Protein AF-A0A3D5P2V9-F1 (afdb_monomer)

Secondary structure (DSSP, 8-state):
--HHHHHHHHHHHHHHHHHHGGG---HHHHHHHHHHHHHHHTEEEESTTTTSTTS-SSGGGG-SEEEEEEE-TT-TTSPP-S-SEEEEEEESSEEEEEEESSSS----EEE-S-TTTHHHHHHHHHHHHHHHHTTT-SS-EEEEEEESS--SSHHHHHHHT-

Sequence (162 aa):
ASLEERLAALVVMRNTFHGLLRSVTLLDDDRALRRLEETISRTVRTNYYRAGGRTPTIRSGGVPYTSYKVLVGDIQHSRPTDLLFEVWVHSARMEGVHLRGSFVARGGIRWSDRPDDFRTEILGLANTQMIKNAVIVPGGSKGGFVARSTPGDTEERWEEGR

Radius of gyration: 18.82 Å; Cα contacts (8 Å, |Δi|>4): 239; chains: 1; bounding box: 43×43×55 Å

Structure (mmCIF, N/CA/C/O backbone):
data_AF-A0A3D5P2V9-F1
#
_entry.id   AF-A0A3D5P2V9-F1
#
loop_
_atom_site.group_PDB
_atom_site.id
_atom_site.type_symbol
_atom_site.label_atom_id
_atom_site.label_alt_id
_atom_site.label_comp_id
_atom_site.label_asym_id
_atom_site.label_entity_id
_atom_site.label_seq_id
_atom_site.pdbx_PDB_ins_code
_atom_site.Cartn_x
_atom_site.Cartn_y
_atom_site.Cartn_z
_atom_site.occupancy
_atom_site.B_iso_or_equiv
_atom_site.auth_seq_id
_atom_site.auth_comp_id
_atom_site.auth_asym_id
_atom_site.auth_atom_id
_atom_site.pdbx_PDB_model_num
ATOM 1 N N . ALA A 1 1 ? 25.079 -11.957 -7.352 1.00 76.00 1 ALA A N 1
ATOM 2 C CA . ALA A 1 1 ? 24.033 -10.924 -7.402 1.00 76.00 1 ALA A CA 1
ATOM 3 C C . ALA A 1 1 ? 24.431 -9.700 -6.569 1.00 76.00 1 ALA A C 1
ATOM 5 O O . ALA A 1 1 ? 23.904 -9.470 -5.472 1.00 76.00 1 ALA A O 1
ATOM 6 N N . SER A 1 2 ? 25.364 -8.904 -7.091 1.00 90.69 2 SER A N 1
ATOM 7 C CA . SER A 1 2 ? 25.579 -7.505 -6.699 1.00 90.69 2 SER A CA 1
ATOM 8 C C . SER A 1 2 ? 24.286 -6.686 -6.893 1.00 90.69 2 SER A C 1
ATOM 10 O O . SER A 1 2 ? 23.272 -7.210 -7.369 1.00 90.69 2 SER A O 1
ATOM 12 N N . LEU A 1 3 ? 24.258 -5.426 -6.446 1.00 87.56 3 LEU A N 1
ATOM 13 C CA . LEU A 1 3 ? 23.118 -4.540 -6.725 1.00 87.56 3 LEU A CA 1
ATOM 14 C C . LEU A 1 3 ? 22.967 -4.318 -8.236 1.00 87.56 3 LEU A C 1
ATOM 16 O O . LEU A 1 3 ? 21.865 -4.419 -8.761 1.00 87.56 3 LEU A O 1
ATOM 20 N N . GLU A 1 4 ? 24.080 -4.092 -8.923 1.00 93.81 4 GLU A N 1
ATOM 21 C CA . GLU A 1 4 ? 24.132 -3.865 -10.365 1.00 93.81 4 GLU A CA 1
ATOM 22 C C . GLU A 1 4 ? 23.611 -5.067 -11.162 1.00 93.81 4 GLU A C 1
ATOM 24 O O . GLU A 1 4 ? 22.725 -4.913 -11.997 1.00 93.81 4 GLU A O 1
ATOM 29 N N . GLU A 1 5 ? 24.041 -6.285 -10.813 1.00 94.44 5 GLU A N 1
ATOM 30 C CA . GLU A 1 5 ? 23.539 -7.523 -11.430 1.00 94.44 5 GLU A CA 1
ATOM 31 C C . GLU A 1 5 ? 22.022 -7.682 -11.244 1.00 94.44 5 GLU A C 1
ATOM 33 O O . GLU A 1 5 ? 21.318 -8.131 -12.148 1.00 94.44 5 GLU A O 1
ATOM 38 N N . ARG A 1 6 ? 21.491 -7.291 -10.077 1.00 89.94 6 ARG A N 1
ATOM 39 C CA . ARG A 1 6 ? 20.044 -7.325 -9.811 1.00 89.94 6 ARG A CA 1
ATOM 40 C C . ARG A 1 6 ? 19.293 -6.289 -10.637 1.00 89.94 6 ARG A C 1
ATOM 42 O O . ARG A 1 6 ? 18.238 -6.608 -11.173 1.00 89.94 6 ARG A O 1
ATOM 49 N N . LEU A 1 7 ? 19.823 -5.073 -10.748 1.00 92.31 7 LEU A N 1
ATOM 50 C CA . LEU A 1 7 ? 19.220 -4.016 -11.559 1.00 92.31 7 LEU A CA 1
ATOM 51 C C . LEU A 1 7 ? 19.214 -4.392 -13.046 1.00 92.31 7 LEU A C 1
ATOM 53 O O . LEU A 1 7 ? 18.186 -4.230 -13.701 1.00 92.31 7 LEU A O 1
ATOM 57 N N . ALA A 1 8 ? 20.299 -4.978 -13.555 1.00 94.62 8 ALA A N 1
ATOM 58 C CA . ALA A 1 8 ? 20.362 -5.495 -14.919 1.00 94.62 8 ALA A CA 1
ATOM 59 C C . ALA A 1 8 ? 19.328 -6.612 -15.153 1.00 94.62 8 ALA A C 1
ATOM 61 O O . ALA A 1 8 ? 18.555 -6.555 -16.111 1.00 94.62 8 ALA A O 1
ATOM 62 N N . ALA A 1 9 ? 19.236 -7.583 -14.237 1.00 94.94 9 ALA A N 1
ATOM 63 C CA . ALA A 1 9 ? 18.236 -8.649 -14.315 1.00 94.94 9 ALA A CA 1
ATOM 64 C C . ALA A 1 9 ? 16.794 -8.106 -14.280 1.00 94.94 9 ALA A C 1
ATOM 66 O O . ALA A 1 9 ? 15.937 -8.585 -15.022 1.00 94.94 9 ALA A O 1
ATOM 67 N N . LEU A 1 10 ? 16.520 -7.078 -13.468 1.00 93.44 10 LEU A N 1
ATOM 68 C CA . LEU A 1 10 ? 15.213 -6.413 -13.413 1.00 93.44 10 LEU A CA 1
ATOM 69 C C . LEU A 1 10 ? 14.828 -5.756 -14.742 1.00 93.44 10 LEU A C 1
ATOM 71 O O . LEU A 1 10 ? 13.662 -5.809 -15.129 1.00 93.44 10 LEU A O 1
ATOM 75 N N . VAL A 1 11 ? 15.780 -5.152 -15.460 1.00 95.25 11 VAL A N 1
ATOM 76 C CA . VAL A 1 11 ? 15.523 -4.594 -16.800 1.00 95.25 11 VAL A CA 1
ATOM 77 C C . VAL A 1 11 ? 15.121 -5.702 -17.776 1.00 95.25 11 VAL A C 1
ATOM 79 O O . VAL A 1 11 ? 14.110 -5.568 -18.464 1.00 95.25 11 VAL A O 1
ATOM 82 N N . VAL A 1 12 ? 15.852 -6.821 -17.789 1.00 96.94 12 VAL A N 1
ATOM 83 C CA . VAL A 1 12 ? 15.552 -7.968 -18.665 1.00 96.94 12 VAL A CA 1
ATOM 84 C C . VAL A 1 12 ? 14.179 -8.569 -18.355 1.00 96.94 12 VAL A C 1
ATOM 86 O O . VAL A 1 12 ? 13.373 -8.762 -19.267 1.00 96.94 12 VAL A O 1
ATOM 89 N N . MET A 1 13 ? 13.879 -8.821 -17.076 1.00 96.00 13 MET A N 1
ATOM 90 C CA . MET A 1 13 ? 12.589 -9.378 -16.650 1.00 96.00 13 MET A CA 1
ATOM 91 C C . MET A 1 13 ? 11.421 -8.472 -17.044 1.00 96.00 13 MET A C 1
ATOM 93 O O . MET A 1 13 ? 10.427 -8.950 -17.585 1.00 96.00 13 MET A O 1
ATOM 97 N N . ARG A 1 14 ? 11.555 -7.159 -16.847 1.00 94.81 14 ARG A N 1
ATOM 98 C CA . ARG A 1 14 ? 10.507 -6.188 -17.183 1.00 94.81 14 ARG A CA 1
ATOM 99 C C . ARG A 1 14 ? 10.279 -6.059 -18.687 1.00 94.81 14 ARG A C 1
ATOM 101 O O . ARG A 1 14 ? 9.133 -6.033 -19.126 1.00 94.81 14 ARG A O 1
ATOM 108 N N . ASN A 1 15 ? 11.343 -6.058 -19.488 1.00 96.25 15 ASN A N 1
ATOM 109 C CA . ASN A 1 15 ? 11.215 -6.070 -20.948 1.00 96.25 15 ASN A CA 1
ATOM 110 C C . ASN A 1 15 ? 10.542 -7.354 -21.443 1.00 96.25 15 ASN A C 1
ATOM 112 O O . ASN A 1 15 ? 9.682 -7.300 -22.320 1.00 96.25 15 ASN A O 1
ATOM 116 N N . THR A 1 16 ? 10.891 -8.494 -20.844 1.00 97.12 16 THR A N 1
ATOM 117 C CA . THR A 1 16 ? 10.262 -9.786 -21.148 1.00 97.12 16 THR A CA 1
ATOM 118 C C . THR A 1 16 ? 8.773 -9.748 -20.814 1.00 97.12 16 THR A C 1
ATOM 120 O O . THR A 1 16 ? 7.948 -10.066 -21.667 1.00 97.12 16 THR A O 1
ATOM 123 N N . PHE A 1 17 ? 8.416 -9.278 -19.615 1.00 96.25 17 PHE A N 1
ATOM 124 C CA . PHE A 1 17 ? 7.029 -9.110 -19.189 1.00 96.25 17 PHE A CA 1
ATOM 125 C C . PHE A 1 17 ? 6.237 -8.217 -20.160 1.00 96.25 17 PHE A C 1
ATOM 127 O O . PHE A 1 17 ? 5.196 -8.631 -20.663 1.00 96.25 17 PHE A O 1
ATOM 134 N N . HIS A 1 18 ? 6.762 -7.042 -20.525 1.00 94.56 18 HIS A N 1
ATOM 135 C CA . HIS A 1 18 ? 6.112 -6.152 -21.496 1.00 94.56 18 HIS A CA 1
ATOM 136 C C . HIS A 1 18 ? 5.999 -6.749 -22.906 1.00 94.56 18 HIS A C 1
ATOM 138 O O . HIS A 1 18 ? 5.044 -6.442 -23.621 1.00 94.56 18 HIS A O 1
ATOM 144 N N . GLY A 1 19 ? 6.953 -7.585 -23.319 1.00 96.31 19 GLY A N 1
ATOM 145 C CA . GLY A 1 19 ? 6.866 -8.339 -24.568 1.00 96.31 19 GLY A CA 1
ATOM 146 C C . GLY A 1 19 ? 5.718 -9.346 -24.543 1.00 96.31 19 GLY A C 1
ATOM 147 O O . GLY A 1 19 ? 4.920 -9.382 -25.478 1.00 96.31 19 GLY A O 1
ATOM 148 N N . LEU A 1 20 ? 5.588 -10.101 -23.448 1.00 96.69 20 LEU A N 1
ATOM 149 C CA . LEU A 1 20 ? 4.525 -11.093 -23.258 1.00 96.69 20 LEU A CA 1
ATOM 150 C C . LEU A 1 20 ? 3.129 -10.460 -23.203 1.00 96.69 20 LEU A C 1
ATOM 152 O O . LEU A 1 20 ? 2.186 -11.046 -23.735 1.00 96.69 20 LEU A O 1
ATOM 156 N N . LEU A 1 21 ? 2.997 -9.244 -22.659 1.00 95.69 21 LEU A N 1
ATOM 157 C CA . LEU A 1 21 ? 1.722 -8.513 -22.624 1.00 95.69 21 LEU A CA 1
ATOM 158 C C . LEU A 1 21 ? 1.102 -8.292 -24.011 1.00 95.69 21 LEU A C 1
ATOM 160 O O . LEU A 1 21 ? -0.112 -8.191 -24.123 1.00 95.69 21 LEU A O 1
ATOM 164 N N . ARG A 1 22 ? 1.896 -8.288 -25.091 1.00 94.44 22 ARG A N 1
ATOM 165 C CA . ARG A 1 22 ? 1.371 -8.163 -26.465 1.00 94.44 22 ARG A CA 1
ATOM 166 C C . ARG A 1 22 ? 0.480 -9.332 -26.885 1.00 94.44 22 ARG A C 1
ATOM 168 O O . ARG A 1 22 ? -0.275 -9.194 -27.839 1.00 94.44 22 ARG A O 1
ATOM 175 N N . SER A 1 23 ? 0.600 -10.477 -26.213 1.00 96.75 23 SER A N 1
ATOM 176 C CA . SER A 1 23 ? -0.239 -11.652 -26.467 1.00 96.75 23 SER A CA 1
ATOM 177 C C . SER A 1 23 ? -1.571 -11.620 -25.710 1.00 96.75 23 SER A C 1
ATOM 179 O O . SER A 1 23 ? -2.442 -12.444 -25.978 1.00 96.75 23 SER A O 1
ATOM 181 N N . VAL A 1 24 ? -1.750 -10.672 -24.782 1.00 97.12 24 VAL A N 1
ATOM 182 C CA . VAL A 1 24 ? -2.978 -10.531 -23.997 1.00 97.12 24 VAL A CA 1
ATOM 183 C C . VAL A 1 24 ? -4.051 -9.887 -24.868 1.00 97.12 24 VAL A C 1
ATOM 185 O O . VAL A 1 24 ? -3.919 -8.749 -25.310 1.00 97.12 24 VAL A O 1
ATOM 188 N N . THR A 1 25 ? -5.118 -10.635 -25.139 1.00 96.25 25 THR A N 1
ATOM 189 C CA . THR A 1 25 ? -6.161 -10.230 -26.092 1.00 96.25 25 THR A CA 1
ATOM 190 C C . THR A 1 25 ? -7.185 -9.275 -25.489 1.00 96.25 25 THR A C 1
ATOM 192 O O . THR A 1 25 ? -7.763 -8.462 -26.207 1.00 96.25 25 THR A O 1
ATOM 195 N N . LEU A 1 26 ? -7.439 -9.378 -24.182 1.00 97.50 26 LEU A N 1
ATOM 196 C CA . LEU A 1 26 ? -8.399 -8.534 -23.477 1.00 97.50 26 LEU A CA 1
ATOM 197 C C . LEU A 1 26 ? -7.699 -7.303 -22.899 1.00 97.50 26 LEU A C 1
ATOM 199 O O . LEU A 1 26 ? -6.743 -7.405 -22.133 1.00 97.50 26 LEU A O 1
ATOM 203 N N . LEU A 1 27 ? -8.216 -6.123 -23.241 1.00 93.75 27 LEU A N 1
ATOM 204 C CA . LEU A 1 27 ? -7.648 -4.848 -22.802 1.00 93.75 27 LEU A CA 1
ATOM 205 C C . LEU A 1 27 ? -7.659 -4.690 -21.275 1.00 93.75 27 LEU A C 1
ATOM 207 O O . LEU A 1 27 ? -6.739 -4.102 -20.707 1.00 93.75 27 LEU A O 1
ATOM 211 N N . ASP A 1 28 ? -8.694 -5.193 -20.607 1.00 95.19 28 ASP A N 1
ATOM 212 C CA . ASP A 1 28 ? -8.803 -5.080 -19.153 1.00 95.19 28 ASP A CA 1
ATOM 213 C C . ASP A 1 28 ? -7.779 -5.962 -18.430 1.00 95.19 28 ASP A C 1
ATOM 215 O O . ASP A 1 28 ? -7.200 -5.517 -17.436 1.00 95.19 28 ASP A O 1
ATOM 219 N N . ASP A 1 29 ? -7.461 -7.135 -18.983 1.00 95.94 29 ASP A N 1
ATOM 220 C CA . ASP A 1 29 ? -6.407 -8.010 -18.467 1.00 95.94 29 ASP A CA 1
ATOM 221 C C . ASP A 1 29 ? -5.023 -7.372 -18.646 1.00 95.94 29 ASP A C 1
ATOM 223 O O . ASP A 1 29 ? -4.235 -7.330 -17.700 1.00 95.94 29 ASP A O 1
ATOM 227 N N . ASP A 1 30 ? -4.736 -6.797 -19.823 1.00 94.75 30 ASP A N 1
ATOM 228 C CA . ASP A 1 30 ? -3.483 -6.065 -20.066 1.00 94.75 30 ASP A CA 1
ATOM 229 C C . ASP A 1 30 ? -3.326 -4.907 -19.065 1.00 94.75 30 ASP A C 1
ATOM 231 O O . ASP A 1 30 ? -2.288 -4.773 -18.409 1.00 94.75 30 ASP A O 1
ATOM 235 N N . ARG A 1 31 ? -4.387 -4.117 -18.856 1.00 92.06 31 ARG A N 1
ATOM 236 C CA . ARG A 1 31 ? -4.397 -3.025 -17.869 1.00 92.06 31 ARG A CA 1
ATOM 237 C C . ARG A 1 31 ? -4.189 -3.528 -16.443 1.00 92.06 31 ARG A C 1
ATOM 239 O O . ARG A 1 31 ? -3.450 -2.895 -15.687 1.00 92.06 31 ARG A O 1
ATOM 246 N N . ALA A 1 32 ? -4.839 -4.623 -16.054 1.00 93.06 32 ALA A N 1
ATOM 247 C CA . ALA A 1 32 ? -4.701 -5.201 -14.720 1.00 93.06 32 ALA A CA 1
ATOM 248 C C . ALA A 1 32 ? -3.262 -5.671 -14.461 1.00 93.06 32 ALA A C 1
ATOM 250 O O . ALA A 1 32 ? -2.680 -5.339 -13.427 1.00 93.06 32 ALA A O 1
ATOM 251 N N . LEU A 1 33 ? -2.656 -6.363 -15.428 1.00 94.88 33 LEU A N 1
ATOM 252 C CA . LEU A 1 33 ? -1.280 -6.847 -15.339 1.00 94.88 33 LEU A CA 1
ATOM 253 C C . LEU A 1 33 ? -0.262 -5.700 -15.281 1.00 94.88 33 LEU A C 1
ATOM 255 O O . LEU A 1 33 ? 0.660 -5.747 -14.4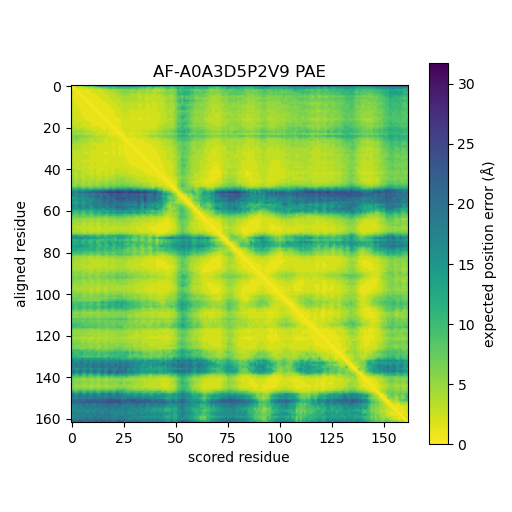67 1.00 94.88 33 LEU A O 1
ATOM 259 N N . ARG A 1 34 ? -0.446 -4.639 -16.078 1.00 92.94 34 ARG A N 1
ATOM 260 C CA . ARG A 1 34 ? 0.406 -3.436 -16.010 1.00 92.94 34 ARG A CA 1
ATOM 261 C C . ARG A 1 34 ? 0.326 -2.747 -14.653 1.00 92.94 34 ARG A C 1
ATOM 263 O O . ARG A 1 34 ? 1.351 -2.376 -14.096 1.00 92.94 34 ARG A O 1
ATOM 270 N N . ARG A 1 35 ? -0.879 -2.611 -14.091 1.00 91.12 35 ARG A N 1
ATOM 271 C CA . ARG A 1 35 ? -1.073 -2.031 -12.750 1.00 91.12 35 ARG A CA 1
ATOM 272 C C . ARG A 1 35 ? -0.430 -2.885 -11.660 1.00 91.12 35 ARG A C 1
ATOM 274 O O . ARG A 1 35 ? 0.126 -2.339 -10.706 1.00 91.12 35 ARG A O 1
ATOM 281 N N . LEU A 1 36 ? -0.495 -4.209 -11.794 1.00 92.44 36 LEU A N 1
ATOM 282 C CA . LEU A 1 36 ? 0.167 -5.130 -10.874 1.00 92.44 36 LEU A CA 1
ATOM 283 C C . LEU A 1 36 ? 1.692 -4.965 -10.930 1.00 92.44 36 LEU A C 1
ATOM 285 O O . LEU A 1 36 ? 2.319 -4.822 -9.881 1.00 92.44 36 LEU A O 1
ATOM 289 N N . GLU A 1 37 ? 2.278 -4.926 -12.130 1.00 93.69 37 GLU A N 1
ATOM 290 C CA . GLU A 1 37 ? 3.714 -4.672 -12.315 1.00 93.69 37 GLU A CA 1
ATOM 291 C C . GLU A 1 37 ? 4.129 -3.325 -11.724 1.00 93.69 37 GLU A C 1
ATOM 293 O O . GLU A 1 37 ? 5.075 -3.277 -10.938 1.00 93.69 37 GLU A O 1
AT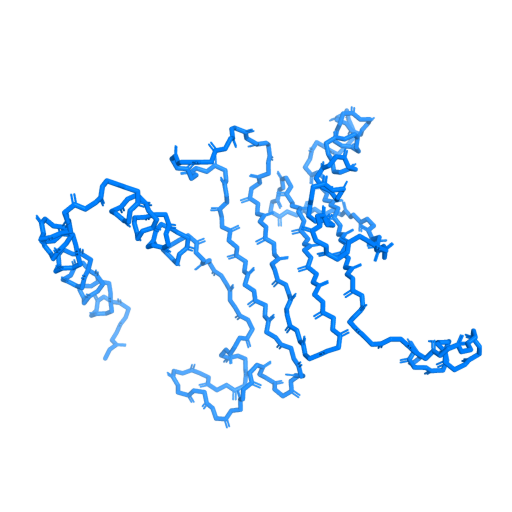OM 298 N N . GLU A 1 38 ? 3.377 -2.259 -12.007 1.00 91.56 38 GLU A N 1
ATOM 299 C CA . GLU A 1 38 ? 3.650 -0.924 -11.478 1.00 91.56 38 GLU A CA 1
ATOM 300 C C . GLU A 1 38 ? 3.624 -0.927 -9.940 1.00 91.56 38 GLU A C 1
ATOM 302 O O . GLU A 1 38 ? 4.526 -0.389 -9.295 1.00 91.56 38 GLU A O 1
ATOM 307 N N . THR A 1 39 ? 2.644 -1.603 -9.333 1.00 91.25 39 THR A N 1
ATOM 308 C CA . THR A 1 39 ? 2.524 -1.729 -7.870 1.00 91.25 39 THR A CA 1
ATOM 309 C C . THR A 1 39 ? 3.713 -2.478 -7.259 1.00 91.25 39 THR A C 1
ATOM 311 O O . THR A 1 39 ? 4.272 -2.047 -6.243 1.00 91.25 39 THR A O 1
ATOM 314 N N . ILE A 1 40 ? 4.141 -3.581 -7.882 1.00 92.44 40 ILE A N 1
ATOM 315 C CA . ILE A 1 40 ? 5.318 -4.345 -7.449 1.00 92.44 40 ILE A CA 1
ATOM 316 C C . ILE A 1 40 ? 6.571 -3.467 -7.552 1.00 92.44 40 ILE A C 1
ATOM 318 O O . ILE A 1 40 ? 7.309 -3.328 -6.576 1.00 92.44 40 ILE A O 1
ATOM 322 N N . SER A 1 41 ? 6.770 -2.808 -8.693 1.00 91.19 41 SER A N 1
ATOM 323 C CA . SER A 1 41 ? 7.913 -1.932 -8.973 1.00 91.19 41 SER A CA 1
ATOM 324 C C . SER A 1 41 ? 7.979 -0.710 -8.045 1.00 91.19 41 SER A C 1
ATOM 326 O O . SER A 1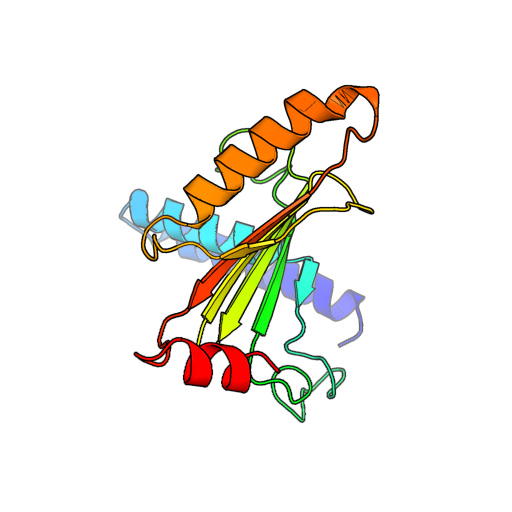 41 ? 9.068 -0.228 -7.729 1.00 91.19 41 SER A O 1
ATOM 328 N N . ARG A 1 42 ? 6.834 -0.223 -7.552 1.00 93.06 42 ARG A N 1
ATOM 329 C CA . ARG A 1 42 ? 6.737 0.895 -6.596 1.00 93.06 42 ARG A CA 1
ATOM 330 C C . ARG A 1 42 ? 6.820 0.463 -5.128 1.00 93.06 42 ARG A C 1
ATOM 332 O O . ARG A 1 42 ? 6.787 1.319 -4.238 1.00 93.06 42 ARG A O 1
ATOM 339 N N . THR A 1 43 ? 6.947 -0.832 -4.837 1.00 93.81 43 THR A N 1
ATOM 340 C CA . THR A 1 43 ? 7.118 -1.331 -3.467 1.00 93.81 43 THR A CA 1
ATOM 341 C C . THR A 1 43 ? 8.553 -1.096 -2.991 1.00 93.81 43 THR A C 1
ATOM 343 O O . THR A 1 43 ? 9.487 -1.791 -3.378 1.00 93.81 43 THR A O 1
ATOM 346 N N . VAL A 1 44 ? 8.741 -0.113 -2.107 1.00 93.06 44 VAL A N 1
ATOM 347 C CA . VAL A 1 44 ? 10.067 0.352 -1.658 1.00 93.06 44 VAL A CA 1
ATOM 348 C C . VAL A 1 44 ? 10.560 -0.316 -0.374 1.00 93.06 44 VAL A C 1
ATOM 350 O O . VAL A 1 44 ? 11.734 -0.204 -0.023 1.00 93.06 44 VAL A O 1
ATOM 353 N N . ARG A 1 45 ? 9.678 -0.975 0.386 1.00 91.94 45 ARG A N 1
ATOM 354 C CA . ARG A 1 45 ? 10.059 -1.675 1.622 1.00 91.94 45 ARG A CA 1
ATOM 355 C C . ARG A 1 45 ? 9.091 -2.805 1.931 1.00 91.94 45 ARG A C 1
ATOM 357 O O . ARG A 1 45 ? 7.888 -2.653 1.760 1.00 91.94 45 ARG A O 1
ATOM 364 N N . THR A 1 46 ? 9.614 -3.889 2.488 1.00 92.00 46 THR A N 1
ATOM 365 C CA . THR A 1 46 ? 8.815 -4.952 3.101 1.00 92.00 46 THR A CA 1
ATOM 366 C C . THR A 1 46 ? 9.502 -5.477 4.357 1.00 92.00 46 THR A C 1
ATOM 368 O O . THR A 1 46 ? 10.730 -5.423 4.464 1.00 92.00 46 THR A O 1
ATOM 371 N N . ASN A 1 47 ? 8.727 -5.961 5.328 1.00 89.88 47 ASN A N 1
ATOM 372 C CA . ASN A 1 47 ? 9.265 -6.688 6.480 1.00 89.88 47 ASN A CA 1
ATOM 373 C C . ASN A 1 47 ? 9.570 -8.162 6.164 1.00 89.88 47 ASN A C 1
ATOM 375 O O . ASN A 1 47 ? 10.168 -8.825 7.005 1.00 89.88 47 ASN A O 1
ATOM 379 N N . TYR A 1 48 ? 9.190 -8.673 4.988 1.00 86.31 48 TYR A N 1
ATOM 380 C CA . TYR A 1 48 ? 9.290 -10.096 4.658 1.00 86.31 48 TYR A CA 1
ATOM 381 C C . TYR A 1 48 ? 10.713 -10.658 4.823 1.00 86.31 48 TYR A C 1
ATOM 383 O O . TYR A 1 48 ? 10.888 -11.772 5.305 1.00 86.31 48 TYR A O 1
ATOM 391 N N . TYR A 1 49 ? 11.726 -9.852 4.490 1.00 80.38 49 TYR A N 1
ATOM 392 C CA . TYR A 1 49 ? 13.150 -10.210 4.568 1.00 80.38 49 TYR A CA 1
ATOM 393 C C . TYR A 1 49 ? 13.815 -9.858 5.907 1.00 80.38 49 TYR A C 1
ATOM 395 O O . TYR A 1 49 ? 15.031 -10.004 6.070 1.00 80.38 49 TYR A O 1
ATOM 403 N N . ARG A 1 50 ? 13.045 -9.357 6.879 1.00 75.12 50 ARG A N 1
ATOM 404 C CA . ARG A 1 50 ? 13.553 -9.112 8.231 1.00 75.12 50 ARG A CA 1
ATOM 405 C C . ARG A 1 50 ? 13.928 -10.485 8.824 1.00 75.12 50 ARG A C 1
ATOM 407 O O . ARG A 1 50 ? 13.229 -11.458 8.594 1.00 75.12 50 ARG A O 1
ATOM 414 N N . ALA A 1 51 ? 15.069 -10.585 9.503 1.00 66.31 51 ALA A N 1
ATOM 415 C CA . ALA A 1 51 ? 15.691 -11.839 9.967 1.00 66.31 51 ALA A CA 1
ATOM 416 C C . ALA A 1 51 ? 16.200 -12.843 8.904 1.00 66.31 51 ALA A C 1
ATOM 418 O O . ALA A 1 51 ? 16.412 -13.998 9.251 1.00 66.31 51 ALA A O 1
ATOM 419 N N . GLY A 1 52 ? 16.500 -12.440 7.660 1.00 52.84 52 GLY A N 1
ATOM 420 C CA . GLY A 1 52 ? 17.246 -13.349 6.775 1.00 52.84 52 GLY A CA 1
ATOM 421 C C . GLY A 1 52 ? 17.904 -12.758 5.529 1.00 52.84 52 GLY A C 1
ATOM 422 O O . GLY A 1 52 ? 17.955 -13.413 4.500 1.00 52.84 52 GLY A O 1
ATOM 423 N N . GLY A 1 53 ? 18.462 -11.547 5.601 1.00 55.66 53 GLY A N 1
ATOM 424 C CA . GLY A 1 53 ? 19.399 -11.047 4.580 1.00 55.66 53 GLY A CA 1
ATOM 425 C C . GLY A 1 53 ? 18.954 -11.287 3.123 1.00 55.66 53 GLY A C 1
ATOM 426 O O . GLY A 1 53 ? 17.834 -10.958 2.747 1.00 55.66 53 GLY A O 1
ATOM 427 N N . ARG A 1 54 ? 19.838 -11.856 2.289 1.00 58.50 54 ARG A N 1
ATOM 428 C CA . ARG A 1 54 ? 19.546 -12.182 0.874 1.00 58.50 54 ARG A CA 1
ATOM 429 C C . ARG A 1 54 ? 18.669 -13.430 0.686 1.00 58.50 54 ARG A C 1
ATOM 431 O O . ARG A 1 54 ? 18.055 -13.548 -0.369 1.00 58.50 54 ARG A O 1
ATOM 438 N N . THR A 1 55 ? 18.614 -14.321 1.677 1.00 61.41 55 THR A N 1
ATOM 439 C CA . THR A 1 55 ? 17.844 -15.573 1.649 1.00 61.41 55 THR A CA 1
ATOM 440 C C . THR A 1 55 ? 17.094 -15.706 2.973 1.00 61.41 55 THR A C 1
ATOM 442 O O . THR A 1 55 ? 17.708 -16.102 3.966 1.00 61.41 55 THR A O 1
ATOM 445 N N . PRO A 1 56 ? 15.800 -15.340 3.025 1.00 59.53 56 PRO A N 1
ATOM 446 C CA . PRO A 1 56 ? 15.067 -15.274 4.281 1.00 59.53 56 PRO A CA 1
ATOM 447 C C . PRO A 1 56 ? 15.035 -16.640 4.979 1.00 59.53 56 PRO A C 1
ATOM 449 O O . PRO A 1 56 ? 14.495 -17.600 4.437 1.00 59.53 56 PRO A O 1
ATOM 452 N N . THR A 1 57 ? 15.607 -16.724 6.182 1.00 64.38 57 THR A N 1
ATOM 453 C CA . THR A 1 57 ? 15.582 -17.931 7.027 1.00 64.38 57 THR A CA 1
ATOM 454 C C . THR A 1 57 ? 14.327 -17.995 7.893 1.00 64.38 57 THR A C 1
ATOM 456 O O . THR A 1 57 ? 13.926 -19.072 8.322 1.00 64.38 57 THR A O 1
ATOM 459 N N . ILE A 1 58 ? 13.675 -16.851 8.126 1.00 64.62 58 ILE A N 1
ATOM 460 C CA . ILE A 1 58 ? 12.419 -16.734 8.867 1.00 64.62 58 ILE A CA 1
ATOM 461 C C . ILE A 1 58 ? 11.496 -15.789 8.097 1.00 64.62 58 ILE A C 1
ATOM 463 O O . ILE A 1 58 ? 11.908 -14.705 7.682 1.00 64.62 58 ILE A O 1
ATOM 467 N N . ARG A 1 59 ? 10.231 -16.182 7.912 1.00 66.75 59 ARG A N 1
ATOM 468 C CA . ARG A 1 59 ? 9.227 -15.327 7.261 1.00 66.75 59 ARG A CA 1
ATOM 469 C C . ARG A 1 59 ? 8.967 -14.075 8.104 1.00 66.75 59 ARG A C 1
ATOM 471 O O . ARG A 1 59 ? 8.787 -14.171 9.317 1.00 66.75 59 ARG A O 1
ATOM 478 N N . SER A 1 60 ? 8.947 -12.908 7.458 1.00 72.38 60 SER A N 1
ATOM 479 C CA . SER A 1 60 ? 8.581 -11.617 8.063 1.00 72.38 60 SER A CA 1
ATOM 480 C C . SER A 1 60 ? 9.398 -11.188 9.288 1.00 72.38 60 SER A C 1
ATOM 482 O O . SER A 1 60 ? 9.001 -10.281 10.012 1.00 72.38 60 SER A O 1
ATOM 484 N N . GLY A 1 61 ? 10.551 -11.797 9.554 1.00 71.25 61 GLY A N 1
ATOM 485 C CA . GLY A 1 61 ? 11.315 -11.530 10.773 1.00 71.25 61 GLY A CA 1
ATOM 486 C C . GLY A 1 61 ? 10.676 -12.062 12.040 1.00 71.25 61 GLY A C 1
ATOM 487 O O . GLY A 1 61 ? 10.779 -11.404 13.073 1.00 71.25 61 GLY A O 1
ATOM 488 N N . GLY A 1 62 ? 9.997 -13.207 11.938 1.00 74.31 62 GLY A N 1
ATOM 489 C CA . GLY A 1 62 ? 9.407 -13.921 13.071 1.00 74.31 62 GLY A CA 1
ATOM 490 C C . GLY A 1 62 ? 8.066 -13.363 13.540 1.00 74.31 62 GLY A C 1
ATOM 491 O O . GLY A 1 62 ? 7.507 -13.878 14.500 1.00 74.31 62 GLY A O 1
ATOM 492 N N . VAL A 1 63 ? 7.534 -12.332 12.876 1.00 81.25 63 VAL A N 1
ATOM 493 C CA . VAL A 1 63 ? 6.198 -11.806 13.177 1.00 81.25 63 VAL A CA 1
ATOM 494 C C . VAL A 1 63 ? 5.130 -12.444 12.279 1.00 81.25 63 VAL A C 1
ATOM 496 O O . VAL A 1 63 ? 5.400 -12.703 11.105 1.00 81.25 63 VAL A O 1
ATOM 499 N N . PRO A 1 64 ? 3.896 -12.650 12.776 1.00 85.25 64 PRO A N 1
ATOM 500 C CA . PRO A 1 64 ? 2.822 -13.335 12.049 1.00 85.25 64 PRO A CA 1
ATOM 501 C C . PRO A 1 64 ? 2.104 -12.433 11.023 1.00 85.25 64 PRO A C 1
ATOM 503 O O . PRO A 1 64 ? 0.916 -12.602 10.758 1.00 85.25 64 PRO A O 1
ATOM 506 N N . TYR A 1 65 ? 2.799 -11.441 10.462 1.00 88.50 65 TYR A N 1
ATOM 507 C CA . TYR A 1 65 ? 2.241 -10.490 9.501 1.00 88.50 65 TYR A CA 1
ATOM 508 C C . TYR A 1 65 ? 3.274 -10.079 8.457 1.00 88.50 65 TYR A C 1
ATOM 510 O O . TYR A 1 65 ? 4.478 -10.062 8.721 1.00 88.50 65 TYR A O 1
ATOM 518 N N . THR A 1 66 ? 2.814 -9.671 7.281 1.00 92.50 66 THR A N 1
ATOM 519 C CA . THR A 1 66 ? 3.658 -9.079 6.240 1.00 92.50 66 THR A CA 1
ATOM 520 C C . THR A 1 66 ? 3.220 -7.651 5.969 1.00 92.50 66 THR A C 1
ATOM 522 O O . THR A 1 66 ? 2.037 -7.331 6.031 1.00 92.50 66 THR A O 1
ATOM 525 N N . SER A 1 67 ? 4.181 -6.775 5.696 1.00 94.00 67 SER A N 1
ATOM 526 C CA . SER A 1 67 ? 3.930 -5.393 5.327 1.00 94.00 67 SER A CA 1
ATOM 527 C C . SER A 1 67 ? 4.656 -4.990 4.056 1.00 94.00 67 SER A C 1
ATOM 529 O O . SER A 1 67 ? 5.765 -5.456 3.777 1.00 94.00 67 SER A O 1
ATOM 531 N N . TYR A 1 68 ? 4.026 -4.095 3.302 1.00 95.56 68 TYR A N 1
ATOM 532 C CA . TYR A 1 68 ? 4.525 -3.560 2.042 1.00 95.56 68 TYR A CA 1
ATOM 533 C C . TYR A 1 68 ? 4.329 -2.051 2.030 1.00 95.56 68 TYR A C 1
ATOM 535 O O . TYR A 1 68 ? 3.217 -1.559 2.198 1.00 95.56 68 TYR A O 1
ATOM 543 N N . LYS A 1 69 ? 5.416 -1.303 1.851 1.00 95.56 69 LYS A N 1
ATOM 544 C CA . LYS A 1 69 ? 5.386 0.148 1.672 1.00 95.56 69 LYS A CA 1
ATOM 545 C C . LYS A 1 69 ? 5.467 0.449 0.184 1.00 95.56 69 LYS A C 1
ATOM 547 O O . LYS A 1 69 ? 6.515 0.222 -0.418 1.00 95.56 69 LYS A O 1
ATOM 552 N N . VAL A 1 70 ? 4.395 0.994 -0.368 1.00 94.94 70 VAL A N 1
ATOM 553 C CA . VAL A 1 70 ? 4.274 1.371 -1.777 1.00 94.94 70 VAL A CA 1
ATOM 554 C C . VAL A 1 70 ? 4.404 2.886 -1.897 1.00 94.94 70 VAL A C 1
ATOM 556 O O . VAL A 1 70 ? 3.810 3.621 -1.109 1.00 94.94 70 VAL A O 1
ATOM 559 N N . LEU A 1 71 ? 5.216 3.354 -2.844 1.00 94.00 71 LEU A N 1
ATOM 560 C CA . LEU A 1 71 ? 5.287 4.761 -3.241 1.00 94.00 71 LEU A CA 1
ATOM 561 C C . LEU A 1 71 ? 4.134 5.056 -4.211 1.00 94.00 71 LEU A C 1
ATOM 563 O O . LEU A 1 71 ? 4.131 4.517 -5.314 1.00 94.00 71 LEU A O 1
ATOM 567 N N . VAL A 1 72 ? 3.169 5.886 -3.804 1.00 90.56 72 VAL A N 1
ATOM 568 C CA . VAL A 1 72 ? 1.904 6.062 -4.546 1.00 90.56 72 VAL A CA 1
ATOM 569 C C . VAL A 1 72 ? 1.757 7.394 -5.277 1.00 90.56 72 VAL A C 1
ATOM 571 O O . VAL A 1 72 ? 0.976 7.454 -6.219 1.00 90.56 72 VAL A O 1
ATOM 574 N N . GLY A 1 73 ? 2.528 8.425 -4.911 1.00 78.00 73 GLY A N 1
ATOM 575 C CA . GLY A 1 73 ? 2.382 9.776 -5.478 1.00 78.00 73 GLY A CA 1
ATOM 576 C C . GLY A 1 73 ? 2.559 9.872 -7.003 1.00 78.00 73 GLY A C 1
ATOM 577 O O . GLY A 1 73 ? 2.006 10.776 -7.615 1.00 78.00 73 GLY A O 1
ATOM 578 N N . ASP A 1 74 ? 3.252 8.906 -7.619 1.00 69.88 74 ASP A N 1
ATOM 579 C CA . ASP A 1 74 ? 3.577 8.897 -9.055 1.00 69.88 74 ASP A CA 1
ATOM 580 C C . ASP A 1 74 ? 3.049 7.650 -9.797 1.00 69.88 74 ASP A C 1
ATOM 582 O O . ASP A 1 74 ? 3.629 7.229 -10.805 1.00 69.88 74 ASP A O 1
ATOM 586 N N . ILE A 1 75 ? 2.011 6.981 -9.283 1.00 79.25 75 ILE A N 1
ATOM 587 C CA . ILE A 1 75 ? 1.411 5.832 -9.982 1.00 79.25 75 ILE A CA 1
ATOM 588 C C . ILE A 1 75 ? 0.530 6.355 -11.123 1.00 79.25 75 ILE A C 1
ATOM 590 O O . ILE A 1 75 ? -0.485 7.008 -10.873 1.00 79.25 75 ILE A O 1
ATOM 594 N N . GLN A 1 76 ? 0.888 6.033 -12.370 1.00 67.06 76 GLN A N 1
ATOM 595 C CA . GLN A 1 76 ? 0.272 6.579 -13.590 1.00 67.06 76 GLN A CA 1
ATOM 596 C C . GLN A 1 76 ? -1.234 6.313 -13.672 1.00 67.06 76 GLN A C 1
ATOM 598 O O . GLN A 1 76 ? -1.995 7.125 -14.191 1.00 67.06 76 GLN A O 1
ATOM 603 N N . HIS A 1 77 ? -1.667 5.167 -13.150 1.00 68.50 77 HIS A N 1
ATOM 604 C CA . HIS A 1 77 ? -3.052 4.705 -13.219 1.00 68.50 77 HIS A CA 1
ATOM 605 C C . HIS A 1 77 ? -3.845 4.964 -11.932 1.00 68.50 77 HIS A C 1
ATOM 607 O O . HIS A 1 77 ? -4.957 4.450 -11.783 1.00 68.50 77 HIS A O 1
ATOM 613 N N . SER A 1 78 ? -3.276 5.713 -10.986 1.00 67.75 78 SER A N 1
ATOM 614 C CA . SER A 1 78 ? -3.936 6.062 -9.729 1.00 67.75 78 SER A CA 1
ATOM 615 C C . SER A 1 78 ? -4.642 7.414 -9.836 1.00 67.75 78 SER A C 1
ATOM 617 O O . SER A 1 78 ? -4.315 8.242 -10.685 1.00 67.75 78 SER A O 1
ATOM 619 N N . ARG A 1 79 ? -5.648 7.646 -8.985 1.00 74.94 79 ARG A N 1
ATOM 620 C CA . ARG A 1 79 ? -6.216 8.995 -8.856 1.00 74.94 79 ARG A CA 1
ATOM 621 C C . ARG A 1 79 ? -5.155 9.904 -8.223 1.00 74.94 79 ARG A C 1
ATOM 623 O O . ARG A 1 79 ? -4.490 9.433 -7.299 1.00 74.94 79 ARG A O 1
ATOM 630 N N . PRO A 1 80 ? -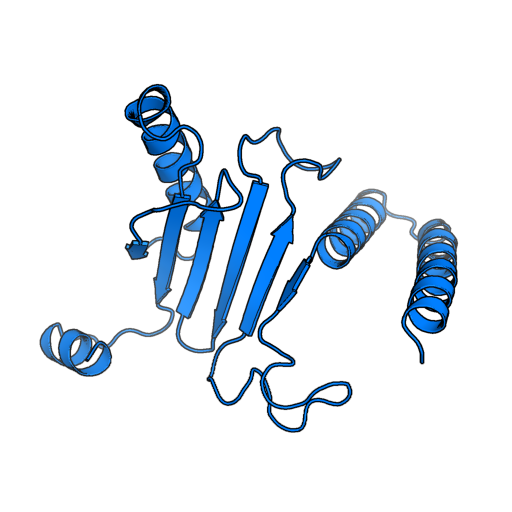5.037 11.177 -8.650 1.00 76.69 80 PRO A N 1
ATOM 631 C CA . PRO A 1 80 ? -4.145 12.130 -8.002 1.00 76.69 80 PRO A CA 1
ATOM 632 C C . PRO A 1 80 ? -4.350 12.127 -6.488 1.00 76.69 80 PRO A C 1
ATOM 634 O O . PRO A 1 80 ? -5.486 12.115 -6.005 1.00 76.69 80 PRO A O 1
ATOM 637 N N . THR A 1 81 ? -3.248 12.081 -5.750 1.00 82.75 81 THR A N 1
ATOM 638 C CA . THR A 1 81 ? -3.249 11.973 -4.295 1.00 82.75 81 THR A CA 1
ATOM 639 C C . THR A 1 81 ? -2.055 12.722 -3.723 1.00 82.75 81 THR A C 1
ATOM 641 O O . THR A 1 81 ? -0.956 12.637 -4.263 1.00 82.75 81 THR A O 1
ATOM 644 N N . ASP A 1 82 ? -2.258 13.405 -2.597 1.00 83.56 82 ASP A N 1
ATOM 645 C CA . ASP A 1 82 ? -1.179 14.055 -1.837 1.00 83.56 82 ASP A CA 1
ATOM 646 C C . ASP A 1 82 ? -0.412 13.053 -0.950 1.00 83.56 82 ASP A C 1
ATOM 648 O O . ASP A 1 82 ? 0.462 13.412 -0.156 1.00 83.56 82 ASP A O 1
ATOM 652 N N . LEU A 1 83 ? -0.754 11.764 -1.043 1.00 90.00 83 LEU A N 1
ATOM 653 C CA . LEU A 1 83 ? -0.052 10.698 -0.351 1.00 90.00 83 LEU A CA 1
ATOM 654 C C . LEU A 1 83 ? 1.251 10.357 -1.075 1.00 90.00 83 LEU A C 1
ATOM 656 O O . LEU A 1 83 ? 1.271 10.049 -2.261 1.00 90.00 83 LEU A O 1
ATOM 660 N N . LEU A 1 84 ? 2.343 10.295 -0.318 1.00 91.81 84 LEU A N 1
ATOM 661 C CA . LEU A 1 84 ? 3.595 9.720 -0.799 1.00 91.81 84 LEU A CA 1
ATOM 662 C C . LEU A 1 84 ? 3.590 8.202 -0.670 1.00 91.81 84 LEU A C 1
ATOM 664 O O . LEU A 1 84 ? 4.071 7.507 -1.561 1.00 91.81 84 LEU A O 1
ATOM 668 N N . PHE A 1 85 ? 3.072 7.669 0.440 1.00 93.81 85 PHE A N 1
ATOM 669 C CA . PHE A 1 85 ? 3.156 6.240 0.722 1.00 93.81 85 PHE A CA 1
ATOM 670 C C . PHE A 1 85 ? 1.849 5.641 1.214 1.00 93.81 85 PHE A C 1
ATOM 672 O O . PHE A 1 85 ? 1.173 6.214 2.070 1.00 93.81 85 PHE A O 1
ATOM 679 N N . GLU A 1 86 ? 1.612 4.404 0.791 1.00 95.19 86 GLU A N 1
ATOM 680 C CA . GLU A 1 86 ? 0.678 3.488 1.437 1.00 95.19 86 GLU A CA 1
ATOM 681 C C . GLU A 1 86 ? 1.460 2.323 2.021 1.00 95.19 86 GLU A C 1
ATOM 683 O O . GLU A 1 86 ? 2.226 1.654 1.326 1.00 95.19 86 GLU A O 1
ATOM 688 N N . VAL A 1 87 ? 1.305 2.099 3.323 1.00 95.94 87 VAL A N 1
ATOM 689 C CA . VAL A 1 87 ? 1.865 0.925 3.988 1.00 95.94 87 VAL A CA 1
ATOM 690 C C . VAL A 1 87 ? 0.740 -0.052 4.244 1.00 95.94 87 VAL A C 1
ATOM 692 O O . VAL A 1 87 ? -0.102 0.196 5.098 1.00 95.94 87 VAL A O 1
ATOM 695 N N . TRP A 1 88 ? 0.753 -1.158 3.523 1.00 97.06 88 TRP A N 1
ATOM 696 C CA . TRP A 1 88 ? -0.172 -2.262 3.710 1.00 97.06 88 TRP A CA 1
ATOM 697 C C . TRP A 1 88 ? 0.386 -3.241 4.731 1.00 97.06 88 TRP A C 1
ATOM 699 O O . TRP A 1 88 ? 1.593 -3.489 4.752 1.00 97.06 88 TRP A O 1
ATOM 709 N N . VAL A 1 89 ? -0.484 -3.783 5.576 1.00 95.19 89 VAL A N 1
ATOM 710 C CA . VAL A 1 89 ? -0.182 -4.827 6.556 1.00 95.19 89 VAL A CA 1
ATOM 711 C C . VAL A 1 89 ? -1.232 -5.917 6.413 1.00 95.19 89 VAL A C 1
ATOM 713 O O . VAL A 1 89 ? -2.423 -5.627 6.381 1.00 95.19 89 VAL A O 1
ATOM 716 N N . HIS A 1 90 ? -0.794 -7.165 6.334 1.00 93.31 90 HIS A N 1
ATOM 717 C CA . HIS A 1 90 ? -1.676 -8.314 6.217 1.00 93.31 90 HIS A CA 1
ATOM 718 C C . HIS A 1 90 ? -1.236 -9.425 7.170 1.00 93.31 90 HIS A C 1
ATOM 720 O O . HIS A 1 90 ? -0.043 -9.692 7.333 1.00 93.31 90 HIS A O 1
ATOM 726 N N . SER A 1 91 ? -2.213 -10.081 7.784 1.00 89.38 91 SER A N 1
ATOM 727 C CA . SER A 1 91 ? -2.054 -11.257 8.636 1.00 89.38 91 SER A CA 1
ATOM 728 C C . SER A 1 91 ? -3.323 -12.108 8.588 1.00 89.38 91 SER A C 1
ATOM 730 O O . SER A 1 91 ? -4.361 -11.668 8.095 1.00 89.38 91 SER A O 1
ATOM 732 N N . ALA A 1 92 ? -3.275 -13.298 9.189 1.00 87.94 92 ALA A N 1
ATOM 733 C CA . ALA A 1 92 ? -4.462 -14.137 9.342 1.00 87.94 92 ALA A CA 1
ATOM 734 C C . ALA A 1 92 ? -5.572 -13.479 10.191 1.00 87.94 92 ALA A C 1
ATOM 736 O O . ALA A 1 92 ? -6.745 -13.790 10.004 1.00 87.94 92 ALA A O 1
ATOM 737 N N . ARG A 1 93 ? -5.222 -12.571 11.116 1.00 86.88 93 ARG A N 1
ATOM 738 C CA . ARG A 1 93 ? -6.178 -11.978 12.072 1.00 86.88 93 ARG A CA 1
ATOM 739 C C . ARG A 1 93 ? -6.612 -10.558 11.721 1.00 86.88 93 ARG A C 1
ATOM 741 O O . ARG A 1 93 ? -7.663 -10.127 12.180 1.00 86.88 93 ARG A O 1
ATOM 748 N N . MET A 1 94 ? -5.843 -9.829 10.916 1.00 90.69 94 MET A N 1
ATOM 749 C CA . MET A 1 94 ? -6.137 -8.437 10.563 1.00 90.69 94 MET A CA 1
ATOM 750 C C . MET A 1 94 ? -5.552 -8.023 9.215 1.00 90.69 94 MET A C 1
ATOM 752 O O . MET A 1 94 ? -4.559 -8.588 8.746 1.00 90.69 94 MET A O 1
ATOM 756 N N . GLU A 1 95 ? -6.151 -6.982 8.647 1.00 95.25 95 GLU A N 1
ATOM 757 C CA . GLU A 1 95 ? -5.608 -6.211 7.533 1.00 95.25 95 GLU A CA 1
ATOM 758 C C . GLU A 1 95 ? -5.546 -4.743 7.899 1.00 95.25 95 GLU A C 1
ATOM 760 O O . GLU A 1 95 ? -6.448 -4.227 8.552 1.00 95.25 95 GLU A O 1
ATOM 765 N N . GLY A 1 96 ? -4.501 -4.054 7.460 1.00 96.75 96 GLY A N 1
ATOM 766 C CA . GLY A 1 96 ? -4.311 -2.650 7.766 1.00 96.75 96 GLY A CA 1
ATOM 767 C C . GLY A 1 96 ? -3.668 -1.871 6.637 1.00 96.75 96 GLY A C 1
ATOM 768 O O . GLY A 1 96 ? -2.942 -2.407 5.800 1.00 96.75 96 GLY A O 1
ATOM 769 N N . VAL A 1 97 ? -3.914 -0.568 6.665 1.00 97.19 97 VAL A N 1
ATOM 770 C CA . VAL A 1 97 ? -3.282 0.416 5.801 1.00 97.19 97 VAL A CA 1
ATOM 771 C C . VAL A 1 97 ? -2.819 1.605 6.634 1.00 97.19 97 VAL A C 1
ATOM 773 O O . VAL A 1 97 ? -3.477 2.024 7.585 1.00 97.19 97 VAL A O 1
ATOM 776 N N . HIS A 1 98 ? -1.676 2.176 6.279 1.00 96.19 98 HIS A N 1
ATOM 777 C CA . HIS A 1 98 ? -1.193 3.423 6.848 1.00 96.19 98 HIS A CA 1
ATOM 778 C C . HIS A 1 98 ? -0.766 4.378 5.735 1.00 96.19 98 HIS A C 1
ATOM 780 O O . HIS A 1 98 ? 0.251 4.174 5.067 1.00 96.19 98 HIS A O 1
ATOM 786 N N . LEU A 1 99 ? -1.573 5.419 5.550 1.00 95.12 99 LEU A N 1
ATOM 787 C CA . LEU A 1 99 ? -1.463 6.428 4.503 1.00 95.12 99 LEU A CA 1
ATOM 788 C C . LEU A 1 99 ? -0.569 7.566 4.990 1.00 95.12 99 LEU A C 1
ATOM 790 O O . LEU A 1 99 ? -0.753 8.061 6.103 1.00 95.12 99 LEU A O 1
ATOM 794 N N . ARG A 1 100 ? 0.416 7.976 4.189 1.00 93.12 100 ARG A N 1
ATOM 795 C CA . ARG A 1 100 ? 1.400 8.997 4.577 1.00 93.12 100 ARG A CA 1
ATOM 796 C C . ARG A 1 100 ? 1.595 10.032 3.479 1.00 93.12 100 ARG A C 1
ATOM 798 O O . ARG A 1 100 ? 1.996 9.665 2.381 1.00 93.12 100 ARG A O 1
ATOM 805 N N . GLY A 1 101 ? 1.448 11.309 3.821 1.00 91.00 101 GLY A N 1
ATOM 806 C CA . GLY A 1 101 ? 1.762 12.446 2.945 1.00 91.00 101 GLY A CA 1
ATOM 807 C C . GLY A 1 101 ? 3.228 12.895 2.984 1.00 91.00 101 GLY A C 1
ATOM 808 O O . GLY A 1 101 ? 3.604 13.834 2.299 1.00 91.00 101 GLY A O 1
ATOM 809 N N . SER A 1 102 ? 4.085 12.269 3.801 1.00 89.06 102 SER A N 1
ATOM 810 C CA . SER A 1 102 ? 5.498 12.664 3.914 1.00 89.06 102 SER A CA 1
ATOM 811 C C . SER A 1 102 ? 6.434 11.534 4.363 1.00 89.06 102 SER A C 1
ATOM 813 O O . SER A 1 102 ? 6.019 10.494 4.901 1.00 89.06 102 SER A O 1
ATOM 815 N N . PHE A 1 103 ? 7.741 11.764 4.194 1.00 88.44 103 PHE A N 1
ATOM 816 C CA . PHE A 1 103 ? 8.807 10.883 4.689 1.00 88.44 103 PHE A CA 1
ATOM 817 C C . PHE A 1 103 ? 8.823 10.743 6.216 1.00 88.44 103 PHE A C 1
ATOM 819 O O . PHE A 1 103 ? 9.165 9.667 6.719 1.00 88.44 103 PHE A O 1
ATOM 826 N N . VAL A 1 104 ? 8.382 11.770 6.949 1.00 85.31 104 VAL A N 1
ATOM 827 C CA . VAL A 1 104 ? 8.241 11.779 8.412 1.00 85.31 104 VAL A CA 1
ATOM 828 C C . VAL A 1 104 ? 6.844 12.289 8.753 1.00 85.31 104 VAL A C 1
ATOM 830 O O . VAL A 1 104 ? 6.597 13.487 8.765 1.00 85.31 104 VAL A O 1
ATOM 833 N N . ALA A 1 105 ? 5.930 11.358 9.022 1.00 85.50 105 ALA A N 1
ATOM 834 C CA . ALA A 1 105 ? 4.521 11.648 9.249 1.00 85.50 105 ALA A CA 1
ATOM 835 C C . ALA A 1 105 ? 4.089 11.111 10.616 1.00 85.50 105 ALA A C 1
ATOM 837 O O . ALA A 1 105 ? 4.587 10.072 11.057 1.00 85.50 105 ALA A O 1
ATOM 838 N N . ARG A 1 106 ? 3.159 11.812 11.268 1.00 84.31 106 ARG A N 1
ATOM 839 C CA . ARG A 1 106 ? 2.489 11.367 12.497 1.00 84.31 106 ARG A CA 1
ATOM 840 C C . ARG A 1 106 ? 0.993 11.282 12.247 1.00 84.31 106 ARG A C 1
ATOM 842 O O . ARG A 1 106 ? 0.456 12.023 11.423 1.00 84.31 106 ARG A O 1
ATOM 849 N N . GLY A 1 107 ? 0.342 10.334 12.899 1.00 85.19 107 GLY A N 1
ATOM 850 C CA . GLY A 1 107 ? -1.022 9.958 12.572 1.00 85.19 107 GLY A CA 1
ATOM 851 C C . GLY A 1 107 ? -1.592 8.996 13.589 1.00 85.19 107 GLY A C 1
ATOM 852 O O . GLY A 1 107 ? -0.862 8.192 14.162 1.00 85.19 107 GLY A O 1
ATOM 853 N N . GLY A 1 108 ? -2.898 9.092 13.813 1.00 91.31 108 GLY A N 1
ATOM 854 C CA . GLY A 1 108 ? -3.621 8.105 14.608 1.00 91.31 108 GLY A CA 1
ATOM 855 C C . GLY A 1 108 ? -3.976 6.875 13.775 1.00 91.31 108 GLY A C 1
ATOM 856 O O . GLY A 1 108 ? -4.041 6.944 12.545 1.00 91.31 108 GLY A O 1
ATOM 857 N N . ILE A 1 109 ? -4.272 5.775 14.460 1.00 94.06 109 ILE A N 1
ATOM 858 C CA . ILE A 1 109 ? -4.802 4.545 13.867 1.00 94.06 109 ILE A CA 1
ATOM 859 C C . ILE A 1 109 ? -6.300 4.463 14.170 1.00 94.06 109 ILE A C 1
ATOM 861 O O . ILE A 1 109 ? -6.744 4.855 15.247 1.00 94.06 109 ILE A O 1
ATOM 865 N N . ARG A 1 110 ? -7.083 3.984 13.205 1.00 95.06 110 ARG A N 1
ATOM 866 C CA . ARG A 1 110 ? -8.525 3.757 13.319 1.00 95.06 110 ARG A CA 1
ATOM 867 C C . ARG A 1 110 ? -8.829 2.276 13.104 1.00 95.06 110 ARG A C 1
ATOM 869 O O . ARG A 1 110 ? -8.527 1.735 12.048 1.00 95.06 110 ARG A O 1
ATOM 876 N N . TRP A 1 111 ? -9.463 1.634 14.072 1.00 94.12 111 TRP A N 1
ATOM 877 C CA . TRP A 1 111 ? -10.107 0.345 13.825 1.00 94.12 111 TRP A CA 1
ATOM 878 C C . TRP A 1 111 ? -11.381 0.588 13.006 1.00 94.12 111 TRP A C 1
ATOM 880 O O . TRP A 1 111 ? -12.216 1.368 13.444 1.00 94.12 111 TRP A O 1
ATOM 890 N N . SER A 1 112 ? -11.504 -0.011 11.826 1.00 94.38 112 SER A N 1
ATOM 891 C CA . SER A 1 112 ? -12.682 0.018 10.958 1.00 94.38 112 SER A CA 1
ATOM 892 C C . SER A 1 112 ? -13.498 -1.270 11.094 1.00 94.38 112 SER A C 1
ATOM 894 O O . SER A 1 112 ? -12.943 -2.363 11.223 1.00 94.38 112 SER A O 1
ATOM 896 N N . ASP A 1 113 ? -14.815 -1.131 11.033 1.00 91.12 113 ASP A N 1
ATOM 897 C CA . ASP A 1 113 ? -15.813 -2.198 10.935 1.00 91.12 113 ASP A CA 1
ATOM 898 C C . ASP A 1 113 ? -16.232 -2.482 9.478 1.00 91.12 113 ASP A C 1
ATOM 900 O O . ASP A 1 113 ? -17.150 -3.265 9.242 1.00 91.12 113 ASP A O 1
ATOM 904 N N . ARG A 1 114 ? -15.550 -1.875 8.494 1.00 92.12 114 ARG A N 1
ATOM 905 C CA . ARG A 1 114 ? -15.866 -1.956 7.061 1.00 92.12 114 ARG A CA 1
ATOM 906 C C . ARG A 1 114 ? -14.827 -2.788 6.295 1.00 92.12 114 ARG A C 1
ATOM 908 O O . ARG A 1 114 ? -13.976 -2.215 5.615 1.00 92.12 114 ARG A O 1
ATOM 915 N N . PRO A 1 115 ? -14.842 -4.128 6.384 1.00 89.56 115 PRO A N 1
ATOM 916 C CA . PRO A 1 115 ? -13.797 -4.968 5.791 1.00 89.56 115 PRO A CA 1
ATOM 917 C C . PRO A 1 115 ? -13.611 -4.747 4.284 1.00 89.56 115 PRO A C 1
ATOM 919 O O . PRO A 1 115 ? -12.477 -4.752 3.812 1.00 89.56 115 PRO A O 1
ATOM 922 N N . ASP A 1 116 ? -14.695 -4.490 3.552 1.00 91.25 116 ASP A N 1
ATOM 923 C CA . ASP A 1 116 ? -14.659 -4.393 2.089 1.00 91.25 116 ASP A CA 1
ATOM 924 C C . ASP A 1 116 ? -14.125 -3.049 1.574 1.00 91.25 116 ASP A C 1
ATOM 926 O O . ASP A 1 116 ? -1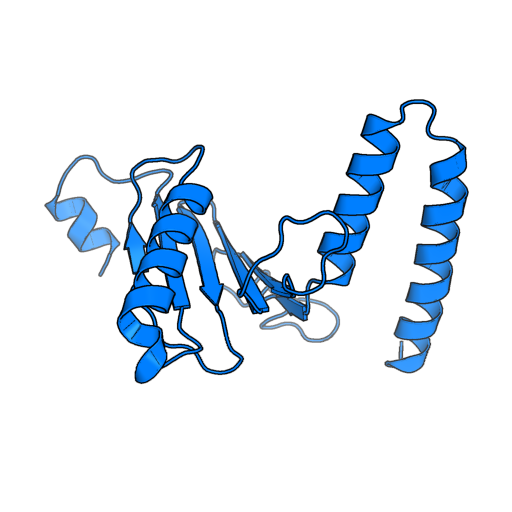3.655 -2.959 0.439 1.00 91.25 116 ASP A O 1
ATOM 930 N N . ASP A 1 117 ? -14.178 -1.986 2.386 1.00 93.88 117 ASP A N 1
ATOM 931 C CA . ASP A 1 117 ? -13.787 -0.648 1.938 1.00 93.88 117 ASP A CA 1
ATOM 932 C C . ASP A 1 117 ? -13.106 0.233 2.998 1.00 93.88 117 ASP A C 1
ATOM 934 O O . ASP A 1 117 ? -13.012 1.454 2.828 1.00 93.88 117 ASP A O 1
ATOM 938 N N . PHE A 1 118 ? -12.526 -0.368 4.046 1.00 95.25 118 PHE A N 1
ATOM 939 C CA . PHE A 1 118 ? -11.811 0.360 5.103 1.00 95.25 118 PHE A CA 1
ATOM 940 C C . PHE A 1 118 ? -10.732 1.292 4.542 1.00 95.25 118 PHE A C 1
ATOM 942 O O . PHE A 1 118 ? -10.564 2.403 5.036 1.00 95.25 118 PHE A O 1
ATOM 949 N N . ARG A 1 119 ? -10.028 0.914 3.463 1.00 95.00 119 ARG A N 1
ATOM 950 C CA . ARG A 1 119 ? -9.041 1.799 2.818 1.00 95.00 119 ARG A CA 1
ATOM 951 C C . ARG A 1 119 ? -9.668 3.136 2.400 1.00 95.00 119 ARG A C 1
ATOM 953 O O . ARG A 1 119 ? -9.044 4.179 2.587 1.00 95.00 119 ARG A O 1
ATOM 960 N N . THR A 1 120 ? -10.883 3.119 1.855 1.00 94.25 120 THR A N 1
ATOM 961 C CA . THR A 1 120 ? -11.609 4.325 1.430 1.00 94.25 120 THR A CA 1
ATOM 962 C C . THR A 1 120 ? -12.018 5.176 2.631 1.00 94.25 120 THR A C 1
ATOM 964 O O . THR A 1 120 ? -11.834 6.393 2.596 1.00 94.25 120 THR A O 1
ATOM 967 N N . GLU A 1 121 ? -12.485 4.555 3.722 1.00 95.06 121 GLU A N 1
ATOM 968 C CA . GLU A 1 121 ? -12.745 5.254 4.993 1.00 95.06 121 GLU A CA 1
ATOM 969 C C . GLU A 1 121 ? -11.473 5.954 5.499 1.00 95.06 121 GLU A C 1
ATOM 971 O O . GLU A 1 121 ? -11.478 7.159 5.766 1.00 95.06 121 GLU A O 1
ATOM 976 N N . ILE A 1 122 ? -10.359 5.220 5.584 1.00 96.38 122 ILE A N 1
ATOM 977 C CA . ILE A 1 122 ? -9.088 5.750 6.089 1.00 96.38 122 ILE A CA 1
ATOM 978 C C . ILE A 1 122 ? -8.548 6.861 5.186 1.00 96.38 122 ILE A C 1
ATOM 980 O O . ILE A 1 122 ? -8.034 7.854 5.704 1.00 96.38 122 ILE A O 1
ATOM 984 N N . LEU A 1 123 ? -8.709 6.752 3.865 1.00 93.62 123 LEU A N 1
ATOM 985 C CA . LEU A 1 123 ? -8.345 7.808 2.919 1.00 93.62 123 LEU A CA 1
ATOM 986 C C . LEU A 1 123 ? -9.172 9.082 3.136 1.00 93.62 123 LEU A C 1
ATOM 988 O O . LEU A 1 123 ? -8.605 10.173 3.178 1.00 93.62 123 LEU A O 1
ATOM 992 N N . GLY A 1 124 ? -10.484 8.961 3.350 1.00 92.50 124 GLY A N 1
ATOM 993 C CA . GLY A 1 124 ? -11.340 10.106 3.679 1.00 92.50 124 GLY A CA 1
ATOM 994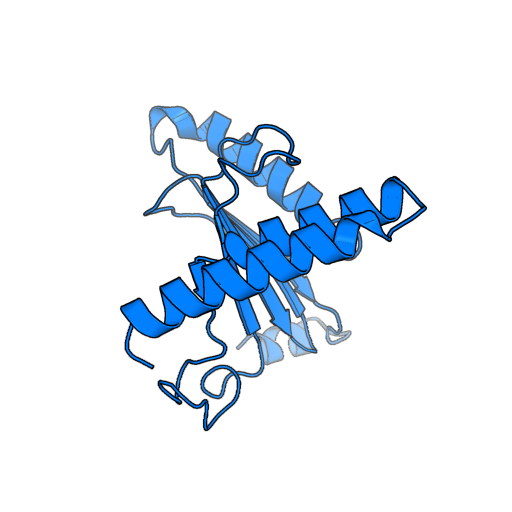 C C . GLY A 1 124 ? -10.913 10.806 4.976 1.00 92.50 124 GLY A C 1
ATOM 995 O O . GLY A 1 124 ? -10.828 12.038 5.032 1.00 92.50 124 GLY A O 1
ATOM 996 N N . LEU A 1 125 ? -10.563 10.025 6.004 1.00 92.62 125 LEU A N 1
ATOM 997 C CA . LEU A 1 125 ? -10.034 10.547 7.266 1.00 92.62 125 LEU A CA 1
ATOM 998 C C . LEU A 1 125 ? -8.664 11.215 7.088 1.00 92.62 125 LEU A C 1
ATOM 1000 O O . LEU A 1 125 ? -8.429 12.273 7.675 1.00 92.62 125 LEU A O 1
ATOM 1004 N N . ALA A 1 126 ? -7.777 10.624 6.283 1.00 91.44 126 ALA A N 1
ATOM 1005 C CA . ALA A 1 126 ? -6.462 11.178 5.975 1.00 91.44 126 ALA A CA 1
ATOM 1006 C C . ALA A 1 126 ? -6.587 12.540 5.285 1.00 91.44 126 ALA A C 1
ATOM 1008 O O . ALA A 1 126 ? -6.026 13.519 5.772 1.00 91.44 126 ALA A O 1
ATOM 1009 N N . ASN A 1 127 ? -7.392 12.622 4.223 1.00 88.56 127 ASN A N 1
ATOM 1010 C CA . ASN A 1 127 ? -7.611 13.856 3.468 1.00 88.56 127 ASN A CA 1
ATOM 1011 C C . ASN A 1 127 ? -8.202 14.956 4.358 1.00 88.56 127 ASN A C 1
ATOM 1013 O O . ASN A 1 127 ? -7.722 16.087 4.365 1.00 88.56 127 ASN A O 1
ATOM 1017 N N . THR A 1 128 ? -9.190 14.610 5.190 1.00 88.25 128 THR A N 1
ATOM 1018 C CA . THR A 1 128 ? -9.783 15.557 6.147 1.00 88.25 128 THR A CA 1
ATOM 1019 C C . THR A 1 128 ? -8.747 16.064 7.153 1.00 88.25 128 THR A C 1
ATOM 1021 O O . THR A 1 128 ? -8.717 17.251 7.477 1.00 88.25 128 THR A O 1
ATOM 1024 N N . GLN A 1 129 ? -7.884 15.177 7.657 1.00 84.62 129 GLN A N 1
ATOM 1025 C CA . GLN A 1 129 ? -6.829 15.546 8.598 1.00 84.62 129 GLN A CA 1
ATOM 1026 C C . GLN A 1 129 ? -5.762 16.430 7.943 1.00 84.62 129 GLN A C 1
ATOM 1028 O O . GLN A 1 129 ? -5.297 17.374 8.578 1.00 84.62 129 GLN A O 1
ATOM 1033 N N . MET A 1 130 ? -5.405 16.155 6.688 1.00 82.94 130 MET A N 1
ATOM 1034 C CA . MET A 1 130 ? -4.459 16.966 5.921 1.00 82.94 130 MET A CA 1
ATOM 1035 C C . MET A 1 130 ? -4.996 18.375 5.688 1.00 82.94 130 MET A C 1
ATOM 1037 O O . MET A 1 130 ? -4.272 19.325 5.946 1.00 82.94 130 MET A O 1
ATOM 1041 N N . ILE A 1 131 ? -6.275 18.528 5.326 1.00 83.31 131 ILE A N 1
ATOM 1042 C CA . ILE A 1 131 ? -6.910 19.848 5.176 1.00 83.31 131 ILE A CA 1
ATOM 1043 C C . ILE A 1 131 ? -6.897 20.614 6.505 1.00 83.31 131 ILE A C 1
ATOM 1045 O O . ILE A 1 131 ? -6.492 21.773 6.552 1.00 83.31 131 ILE A O 1
ATOM 1049 N N . LYS A 1 132 ? -7.302 19.967 7.606 1.00 81.38 132 LYS A N 1
ATOM 1050 C CA . LYS A 1 132 ? -7.388 20.617 8.926 1.00 81.38 132 LYS A CA 1
ATOM 1051 C C . LYS A 1 132 ? -6.027 21.030 9.481 1.00 81.38 132 LYS A C 1
ATOM 1053 O O . LYS A 1 132 ? -5.914 22.078 10.106 1.00 81.38 132 LYS A O 1
ATOM 1058 N N . ASN A 1 133 ? -5.003 20.212 9.255 1.00 72.88 133 ASN A N 1
ATOM 1059 C CA . ASN A 1 133 ? -3.674 20.415 9.822 1.00 72.88 133 ASN A CA 1
ATOM 1060 C C . ASN A 1 133 ? -2.674 21.003 8.815 1.00 72.88 133 ASN A C 1
ATOM 1062 O O . ASN A 1 133 ? -1.498 21.104 9.160 1.00 72.88 133 ASN A O 1
ATOM 1066 N N . ALA A 1 134 ? -3.110 21.402 7.612 1.00 72.62 134 ALA A N 1
ATOM 1067 C CA . ALA A 1 134 ? -2.239 21.831 6.510 1.00 72.62 134 ALA A CA 1
ATOM 1068 C C . ALA A 1 134 ? -1.247 22.931 6.916 1.00 72.62 134 ALA A C 1
ATOM 1070 O O . ALA A 1 134 ? -0.086 22.900 6.521 1.00 72.62 134 ALA A O 1
ATOM 1071 N N . VAL A 1 135 ? -1.699 23.870 7.752 1.00 68.88 135 VAL A N 1
ATOM 1072 C CA . VAL A 1 135 ? -0.897 25.007 8.231 1.00 68.88 135 VAL A CA 1
ATOM 1073 C C . VAL A 1 135 ? 0.168 24.588 9.257 1.00 68.88 135 VAL A C 1
ATOM 1075 O O . VAL A 1 135 ? 1.181 25.263 9.396 1.00 68.88 135 VAL A O 1
ATOM 1078 N N . ILE A 1 136 ? -0.034 23.477 9.974 1.00 67.31 136 ILE A N 1
ATOM 1079 C CA . ILE A 1 136 ? 0.806 23.066 11.114 1.00 67.31 136 ILE A CA 1
ATOM 1080 C C . ILE A 1 136 ? 1.717 21.893 10.736 1.00 67.31 136 ILE A C 1
ATOM 1082 O O . ILE A 1 136 ? 2.918 21.916 10.993 1.00 67.31 136 ILE A O 1
ATOM 1086 N N . VAL A 1 137 ? 1.152 20.845 10.133 1.00 64.19 137 VAL A N 1
ATOM 1087 C CA . VAL A 1 137 ? 1.874 19.659 9.658 1.00 64.19 137 VAL A CA 1
ATOM 1088 C C . VAL A 1 137 ? 1.275 19.251 8.307 1.00 64.19 137 VAL A C 1
ATOM 1090 O O . VAL A 1 137 ? 0.351 18.435 8.273 1.00 64.19 137 VAL A O 1
ATOM 1093 N N . PRO A 1 138 ? 1.800 19.783 7.187 1.00 66.06 138 PRO A N 1
ATOM 1094 C CA . PRO A 1 138 ? 1.261 19.499 5.855 1.00 66.06 138 PRO A CA 1
ATOM 1095 C C . PRO A 1 138 ? 1.389 18.014 5.478 1.00 66.06 138 PRO A C 1
ATOM 1097 O O . PRO A 1 138 ? 0.537 17.440 4.809 1.00 66.06 138 PRO A O 1
ATOM 1100 N N . GLY A 1 139 ? 2.446 17.360 5.966 1.00 75.88 139 GLY A N 1
ATOM 1101 C CA . GLY A 1 139 ? 2.791 15.971 5.675 1.00 75.88 139 GLY A CA 1
ATOM 1102 C C . GLY A 1 139 ? 2.259 14.951 6.685 1.00 75.88 139 GLY A C 1
ATOM 1103 O O . GLY A 1 139 ? 3.059 14.207 7.259 1.00 75.88 139 GLY A O 1
ATOM 1104 N N . GLY A 1 140 ? 0.949 14.933 6.941 1.00 87.62 140 GLY A N 1
ATOM 1105 C CA . GLY A 1 140 ? 0.309 14.050 7.926 1.00 87.62 140 GLY A CA 1
ATOM 1106 C C . GLY A 1 140 ? 0.280 12.559 7.553 1.00 87.62 140 GLY A C 1
ATOM 1107 O O . GLY A 1 140 ? 0.741 12.128 6.493 1.00 87.62 140 GLY A O 1
ATOM 1108 N N . SER A 1 141 ? -0.268 11.740 8.452 1.00 92.19 141 SER A N 1
ATOM 1109 C CA . SER A 1 141 ? -0.598 10.341 8.159 1.00 92.19 141 SER A CA 1
ATOM 1110 C C . SER A 1 141 ? -1.864 9.895 8.868 1.00 92.19 141 SER A C 1
ATOM 1112 O O . SER A 1 141 ? -2.251 10.474 9.882 1.00 92.19 141 SER A O 1
ATOM 1114 N N . LYS A 1 142 ? -2.479 8.834 8.354 1.00 95.50 142 LYS A N 1
ATOM 1115 C CA . LYS A 1 142 ? -3.603 8.163 8.997 1.00 95.50 142 LYS A CA 1
ATOM 1116 C C . LYS A 1 142 ? -3.494 6.665 8.770 1.00 95.50 142 LYS A C 1
ATOM 1118 O O . LYS A 1 142 ? -3.317 6.211 7.642 1.00 95.50 142 LYS A O 1
ATOM 1123 N N . GLY A 1 143 ? -3.596 5.908 9.853 1.00 96.62 143 GLY A N 1
ATOM 1124 C CA . GLY A 1 143 ? 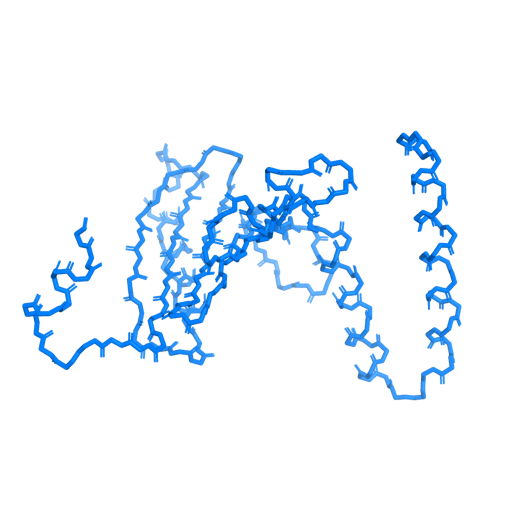-3.708 4.460 9.807 1.00 96.62 143 GLY A CA 1
ATOM 1125 C C . GLY A 1 143 ? -5.135 3.994 9.992 1.00 96.62 143 GLY A C 1
ATOM 1126 O O . GLY A 1 143 ? -5.941 4.658 10.648 1.00 96.62 143 GLY A O 1
ATOM 1127 N N . GLY A 1 144 ? -5.405 2.793 9.514 1.00 96.94 144 GLY A N 1
ATOM 1128 C CA . GLY A 1 144 ? -6.500 2.004 10.024 1.00 96.94 144 GLY A CA 1
ATOM 1129 C C . GLY A 1 144 ? -6.413 0.546 9.637 1.00 96.94 144 GLY A C 1
ATOM 1130 O O . GLY A 1 144 ? -5.584 0.155 8.819 1.00 96.94 144 GLY A O 1
ATOM 1131 N N . PHE A 1 145 ? -7.230 -0.258 10.295 1.00 96.44 145 PHE A N 1
ATOM 1132 C CA . PHE A 1 145 ? -7.223 -1.701 10.139 1.00 96.44 145 PHE A CA 1
ATOM 1133 C C . PHE A 1 145 ? -8.607 -2.276 10.387 1.00 96.44 145 PHE A C 1
ATOM 1135 O O . PHE A 1 145 ? -9.408 -1.683 11.107 1.00 96.44 145 PHE A O 1
ATOM 1142 N N . VAL A 1 146 ? -8.848 -3.451 9.828 1.00 95.38 146 VAL A N 1
ATOM 1143 C CA . VAL A 1 146 ? -9.976 -4.313 10.157 1.00 95.38 146 VAL A CA 1
ATOM 1144 C C . VAL A 1 146 ? -9.442 -5.592 10.790 1.00 95.38 146 VAL A C 1
ATOM 1146 O O . VAL A 1 146 ? -8.418 -6.136 10.369 1.00 95.38 146 VAL A O 1
ATOM 1149 N N . ALA A 1 147 ? -10.124 -6.071 11.823 1.00 91.19 147 ALA A N 1
ATOM 1150 C CA . ALA A 1 147 ? -9.857 -7.374 12.407 1.00 91.19 147 ALA A CA 1
ATOM 1151 C C . ALA A 1 147 ? -10.777 -8.411 11.745 1.00 91.19 147 ALA A C 1
ATOM 1153 O O . ALA A 1 147 ? -11.986 -8.217 11.672 1.00 91.19 147 ALA A O 1
ATOM 1154 N N . ARG A 1 148 ? -10.194 -9.501 11.235 1.00 84.75 148 ARG A N 1
ATOM 1155 C CA . ARG A 1 148 ? -10.905 -10.595 10.550 1.00 84.75 148 ARG A CA 1
ATOM 1156 C C . ARG A 1 148 ? -11.567 -11.569 11.528 1.00 84.75 148 ARG A C 1
ATOM 1158 O O . ARG A 1 148 ? -12.508 -12.257 11.159 1.00 84.75 148 ARG A O 1
ATOM 1165 N N . SER A 1 149 ? -11.052 -11.644 12.753 1.00 76.38 149 SER A N 1
ATOM 1166 C CA . SER A 1 149 ? -11.563 -12.499 13.823 1.00 76.38 149 SER A CA 1
ATOM 1167 C C . SER A 1 149 ? -11.342 -11.792 15.150 1.00 76.38 149 SER A C 1
ATOM 1169 O O . SER A 1 149 ? -10.212 -11.756 15.637 1.00 76.38 149 SER A O 1
ATOM 1171 N N . THR A 1 150 ? -12.406 -11.243 15.726 1.00 70.00 150 THR A N 1
ATOM 1172 C CA . THR A 1 150 ? -12.393 -10.677 17.076 1.00 70.00 150 THR A CA 1
ATOM 1173 C C . THR A 1 150 ? -13.168 -11.573 18.033 1.00 70.00 150 THR A C 1
ATOM 1175 O O . THR A 1 150 ? -14.197 -12.127 17.637 1.00 70.00 150 THR A O 1
ATOM 1178 N N . PRO A 1 151 ? -12.714 -11.708 19.290 1.00 74.62 151 PRO A N 1
ATOM 1179 C CA . PRO A 1 151 ? -13.510 -12.332 20.338 1.00 74.62 151 PRO A CA 1
ATOM 1180 C C . PRO A 1 151 ? -14.890 -11.668 20.453 1.00 74.62 151 PRO A C 1
ATOM 1182 O O . PRO A 1 151 ? -15.057 -10.494 20.104 1.00 74.62 151 PRO A O 1
ATOM 1185 N N . GLY A 1 152 ? -15.906 -12.417 20.876 1.00 73.38 152 GLY A N 1
ATOM 1186 C CA . GLY A 1 152 ? -17.269 -11.889 21.004 1.00 73.38 152 GLY A CA 1
ATOM 1187 C C . GLY A 1 152 ? -17.400 -10.908 22.168 1.00 73.38 152 GLY A C 1
ATOM 1188 O O . GLY A 1 152 ? -18.125 -9.918 22.058 1.00 73.38 152 GLY A O 1
ATOM 1189 N N . ASP A 1 153 ? -16.653 -11.163 23.241 1.00 84.56 153 ASP A N 1
ATOM 1190 C CA . ASP A 1 153 ? -16.688 -10.390 24.472 1.00 84.56 153 ASP A CA 1
ATOM 1191 C C . ASP A 1 153 ? -15.701 -9.208 24.470 1.00 84.56 153 ASP A C 1
ATOM 1193 O O . ASP A 1 153 ? -14.666 -9.211 23.799 1.00 84.56 153 ASP A O 1
ATOM 1197 N N . THR A 1 154 ? -16.049 -8.158 25.213 1.00 78.88 154 THR A N 1
ATOM 1198 C CA . THR A 1 154 ? -15.225 -6.950 25.320 1.00 78.88 154 THR A CA 1
ATOM 1199 C C . THR A 1 154 ? -13.975 -7.200 26.158 1.00 78.88 154 THR A C 1
ATOM 1201 O O . THR A 1 154 ? -12.916 -6.708 25.777 1.00 78.88 154 THR A O 1
ATOM 1204 N N . GLU A 1 155 ? -14.062 -7.979 27.240 1.00 81.75 155 GLU A N 1
ATOM 1205 C CA . GLU A 1 155 ? -12.907 -8.284 28.094 1.00 81.75 155 GLU A CA 1
ATOM 1206 C C . GLU A 1 155 ? -11.903 -9.164 27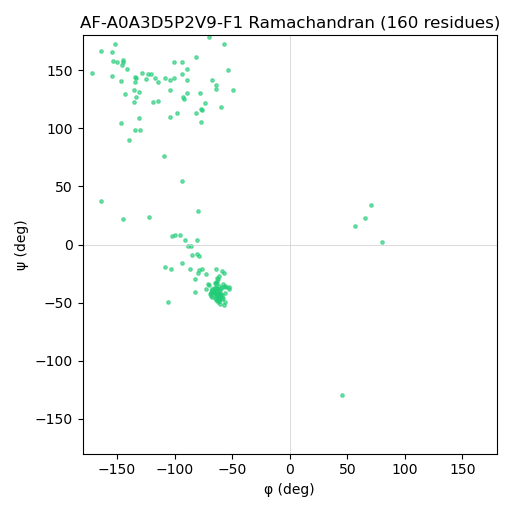.342 1.00 81.75 155 GLU A C 1
ATOM 1208 O O . GLU A 1 155 ? -10.722 -8.829 27.278 1.00 81.75 155 GLU A O 1
ATOM 1213 N N . GLU A 1 156 ? -12.376 -10.197 26.637 1.00 79.25 156 GLU A N 1
ATOM 1214 C CA . GLU A 1 156 ? -11.519 -11.036 25.781 1.00 79.25 156 GLU A CA 1
ATOM 1215 C C . GLU A 1 156 ? -10.790 -10.221 24.695 1.00 79.25 156 GLU A C 1
ATOM 1217 O O . GLU A 1 156 ? -9.623 -10.475 24.386 1.00 79.25 156 GLU A O 1
ATOM 1222 N N . ARG A 1 157 ? -11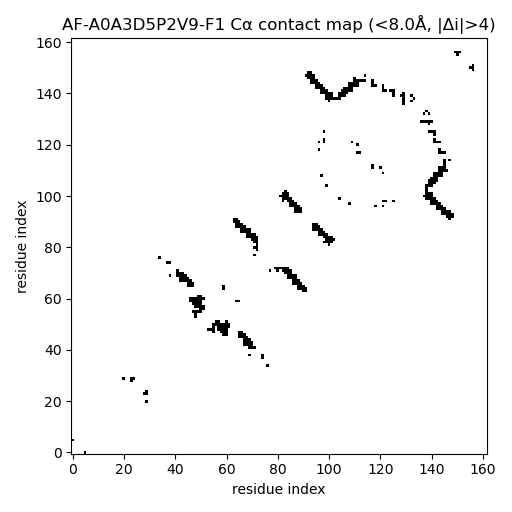.443 -9.199 24.121 1.00 75.56 157 ARG A N 1
ATOM 1223 C CA . ARG A 1 157 ? -10.797 -8.274 23.169 1.00 75.56 157 ARG A CA 1
ATOM 1224 C C . ARG A 1 157 ? -9.707 -7.431 23.825 1.00 75.56 157 ARG A C 1
ATOM 1226 O O . ARG A 1 157 ? -8.682 -7.179 23.192 1.00 75.56 157 ARG A O 1
ATOM 1233 N N . TRP A 1 158 ? -9.932 -6.965 25.054 1.00 74.56 158 TRP A N 1
ATOM 1234 C CA . TRP A 1 158 ? -8.936 -6.210 25.816 1.00 74.56 158 TRP A CA 1
ATOM 1235 C C . TRP A 1 158 ? -7.739 -7.074 26.199 1.00 74.56 158 TRP A C 1
ATOM 1237 O O . TRP A 1 158 ? -6.608 -6.594 26.135 1.00 74.56 158 TRP A O 1
ATOM 1247 N N . GLU A 1 159 ? -7.970 -8.333 26.565 1.00 77.00 159 GLU A N 1
ATOM 1248 C CA . GLU A 1 159 ? -6.905 -9.288 26.862 1.00 77.00 159 GLU A CA 1
ATOM 1249 C C . GLU A 1 159 ? -6.080 -9.641 25.623 1.00 77.00 159 GLU A C 1
ATOM 1251 O O . GLU A 1 159 ? -4.857 -9.663 25.710 1.00 77.00 159 GLU A O 1
ATOM 1256 N N . GLU A 1 160 ? -6.709 -9.840 24.460 1.00 73.38 160 GLU A N 1
ATOM 1257 C CA . GLU A 1 160 ? -5.986 -10.101 23.207 1.00 73.38 160 GLU A CA 1
ATOM 1258 C C . GLU A 1 160 ? -5.121 -8.908 22.759 1.00 73.38 160 GLU A C 1
ATOM 1260 O O . GLU A 1 160 ? -4.074 -9.090 22.136 1.00 73.38 160 GLU A O 1
ATOM 1265 N N . GLY A 1 161 ? -5.562 -7.680 23.044 1.00 67.12 161 GLY A N 1
ATOM 1266 C CA . GLY A 1 161 ? -4.839 -6.460 22.681 1.00 67.12 161 GLY A CA 1
ATOM 1267 C C . GLY A 1 161 ? -3.667 -6.097 23.601 1.00 67.12 161 GLY A C 1
ATOM 1268 O O . GLY A 1 161 ? -2.932 -5.162 23.269 1.00 67.12 161 GLY A O 1
ATOM 1269 N N . ARG A 1 162 ? -3.523 -6.779 24.743 1.00 65.19 162 ARG A N 1
ATOM 1270 C CA . ARG A 1 162 ? -2.495 -6.534 25.765 1.00 65.19 162 ARG A CA 1
ATOM 1271 C C . ARG A 1 162 ? -1.189 -7.258 25.433 1.00 65.19 162 ARG A C 1
ATOM 1273 O O . ARG A 1 162 ? -0.128 -6.625 25.635 1.00 65.19 162 ARG A O 1
#

Nearest PDB structures (foldseek):
  7jsr-assembly1_A  TM=8.047E-01  e=7.617E-11  Mycolicibacterium smegmatis MC2 155
  7a1d-assembly1_A  TM=8.080E-01  e=2.815E-10  Mycolicibacterium smegmatis MC2 155
  5xxu-assembly1_Q  TM=3.847E-01  e=2.261E+00  Toxoplasma gondii
  6snt-assembly1_Q  TM=3.814E-01  e=7.330E+00  Saccharomyces cerevisiae
  5tzs-assembly1_C  TM=3.046E-01  e=4.953E+00  Saccharomyces cerevisiae S288C

pLDDT: mean 86.5, std 10.72, range [52.84, 97.5]

Solvent-accessible surface area (backbone atoms only — not comparable to full-atom values): 8930 Å² total; per-residue (Å²): 127,56,71,65,56,47,54,53,50,50,53,53,53,50,53,50,52,61,58,56,47,74,74,51,84,49,70,67,58,43,52,51,52,50,51,50,51,51,51,59,75,30,47,79,44,59,40,44,46,34,73,20,76,97,63,58,76,30,66,25,45,77,45,86,44,43,38,41,32,29,53,49,58,80,46,88,90,51,79,92,54,79,35,40,32,41,33,40,35,43,41,91,49,34,42,33,42,34,41,19,36,38,99,77,50,61,60,60,75,40,86,42,93,43,81,94,50,36,70,58,55,36,48,55,52,31,54,54,48,29,67,74,31,40,93,81,48,59,32,28,30,26,28,28,31,28,70,75,66,70,64,93,48,71,65,58,42,54,60,74,72,106

Mean predicted aligned error: 6.88 Å

Foldseek 3Di:
DPPVVVVVVVVVVVVVQVVVLVVVPDPVVSVVSVLVVLQVVQFPDKLQQQCPPPDRPDGSNPDQKIKTKGQDCPRPPDDHDLWRIWIWMDGPFKTKIKTKNDPDAEEDEAEDPCVVCVVVVQRVVQVVVCVVCVVPCNTYMYMYMYTPDADPDPVSNVVVVD